Protein AF-A0A3D3R3N2-F1 (afdb_monomer_lite)

Sequence (97 aa):
EDWDKFNLWRFESKVDEETIRAYSMANYPGEKGIIMLNVRVASPPPRSPEGTPPGKMSSYIFNLKPGDEVTISGPYGEFFIADTDAEMIYIGGGAGM

Organism: NCBI:txid122

Radius of gyration: 17.12 Å; chains: 1; bounding box: 42×31×45 Å

Foldseek 3Di:
DVCVVLVLVPADADDPDDDDDDFDFPDDPVPPPDGDGQADFQGPDPPDDPPPHTDRVSNVVVPDDPPDDDDDDDDDDDDDDDPDPDDDDDDDDRRRD

Structure (mmCIF, N/CA/C/O backbone):
data_AF-A0A3D3R3N2-F1
#
_entry.id   AF-A0A3D3R3N2-F1
#
loop_
_atom_site.group_PDB
_atom_site.id
_atom_site.type_symbol
_atom_site.label_atom_id
_atom_site.label_alt_id
_atom_site.label_comp_id
_atom_site.label_asym_id
_atom_site.label_entity_id
_atom_site.label_seq_id
_atom_site.pdbx_PDB_ins_code
_atom_site.Cartn_x
_atom_site.Cartn_y
_atom_site.Cartn_z
_atom_site.occupancy
_atom_site.B_iso_or_eq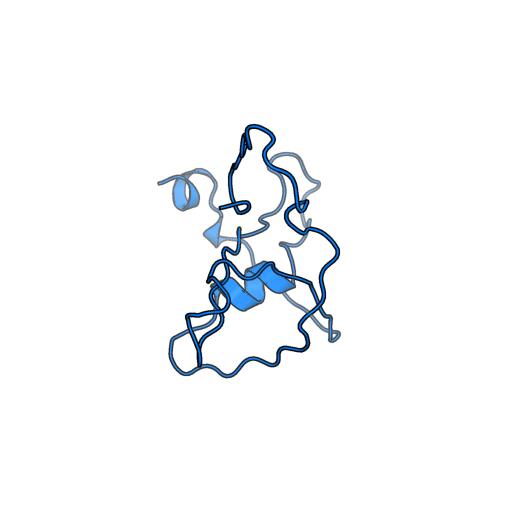uiv
_atom_site.auth_seq_id
_atom_site.auth_comp_id
_atom_site.auth_asym_id
_atom_site.auth_atom_id
_atom_site.pdbx_PDB_model_num
ATOM 1 N N . GLU A 1 1 ? 3.621 -8.166 20.173 1.00 90.50 1 GLU A N 1
ATOM 2 C CA . GLU A 1 1 ? 4.677 -7.425 20.899 1.00 90.50 1 GLU A CA 1
ATOM 3 C C . GLU A 1 1 ? 4.686 -5.937 20.573 1.00 90.50 1 GLU A C 1
ATOM 5 O O . GLU A 1 1 ? 4.213 -5.182 21.408 1.00 90.50 1 GLU A O 1
ATOM 10 N N . ASP A 1 2 ? 5.137 -5.477 19.396 1.00 95.44 2 ASP A N 1
ATOM 11 C CA . ASP A 1 2 ? 5.158 -4.026 19.100 1.00 95.44 2 ASP A CA 1
ATOM 12 C C . ASP A 1 2 ? 3.761 -3.389 19.070 1.00 95.44 2 ASP A C 1
ATOM 14 O O . ASP A 1 2 ? 3.562 -2.291 19.588 1.00 95.44 2 ASP A O 1
ATOM 18 N N . TRP A 1 3 ? 2.771 -4.095 18.519 1.00 96.00 3 TRP A N 1
ATOM 19 C CA . TRP A 1 3 ? 1.381 -3.633 18.508 1.00 96.00 3 TRP A CA 1
ATOM 20 C C . TRP A 1 3 ? 0.828 -3.421 19.918 1.00 96.00 3 TRP A C 1
ATOM 22 O O . TRP A 1 3 ? 0.165 -2.417 20.172 1.00 96.00 3 TRP A O 1
ATOM 32 N N . ASP A 1 4 ? 1.166 -4.317 20.843 1.00 97.25 4 ASP A N 1
ATOM 33 C CA . ASP A 1 4 ? 0.769 -4.229 22.249 1.00 97.25 4 ASP A CA 1
ATOM 34 C C . ASP A 1 4 ? 1.551 -3.120 22.962 1.00 97.25 4 ASP A C 1
ATOM 36 O O . ASP A 1 4 ? 0.969 -2.254 23.610 1.00 97.25 4 ASP A O 1
ATOM 40 N N . LYS A 1 5 ? 2.875 -3.087 22.762 1.00 96.69 5 LYS A N 1
ATOM 41 C CA . LYS A 1 5 ? 3.803 -2.111 23.348 1.00 96.69 5 LYS A CA 1
ATOM 42 C C . LYS A 1 5 ? 3.436 -0.673 23.001 1.00 96.69 5 LYS A C 1
ATOM 44 O O . LYS A 1 5 ? 3.500 0.201 23.861 1.00 96.69 5 LYS A O 1
ATOM 49 N N . PHE A 1 6 ? 3.074 -0.417 21.746 1.00 94.69 6 PHE A N 1
ATOM 50 C CA . PHE A 1 6 ? 2.675 0.913 21.285 1.00 94.69 6 PHE A CA 1
ATOM 51 C C . PHE A 1 6 ? 1.164 1.138 21.345 1.00 94.69 6 PHE A C 1
ATOM 53 O O . PHE A 1 6 ? 0.703 2.217 20.962 1.00 94.69 6 PHE A O 1
ATOM 60 N N . ASN A 1 7 ? 0.408 0.154 21.848 1.00 95.12 7 ASN A N 1
ATOM 61 C CA . ASN A 1 7 ? -1.048 0.144 21.904 1.00 95.12 7 ASN A CA 1
ATOM 62 C C . ASN A 1 7 ? -1.662 0.603 20.569 1.00 95.12 7 ASN A C 1
ATOM 64 O O . ASN A 1 7 ? -2.407 1.583 20.522 1.00 95.12 7 ASN A O 1
ATOM 68 N N . LEU A 1 8 ? -1.267 -0.054 19.473 1.00 96.25 8 LEU A N 1
ATOM 69 C CA . LEU A 1 8 ? -1.745 0.240 18.117 1.00 96.25 8 LEU A CA 1
ATOM 70 C C . LEU A 1 8 ? -3.202 -0.195 17.916 1.00 96.25 8 LEU A C 1
ATOM 72 O O . LEU A 1 8 ? -3.896 0.364 17.073 1.00 96.25 8 LEU A O 1
ATOM 76 N N . TRP A 1 9 ? -3.679 -1.132 18.737 1.00 95.88 9 TRP A N 1
ATOM 77 C CA . TRP A 1 9 ? -5.064 -1.606 18.753 1.00 95.88 9 TRP A CA 1
ATOM 78 C C . TRP A 1 9 ? -6.089 -0.507 19.054 1.00 95.88 9 TRP A C 1
ATOM 80 O O . TRP A 1 9 ? -7.259 -0.666 18.733 1.00 95.88 9 TRP A O 1
ATOM 90 N N . ARG A 1 10 ? -5.660 0.619 19.643 1.00 95.00 10 ARG A N 1
ATOM 91 C CA . ARG A 1 10 ? -6.531 1.765 19.949 1.00 95.00 10 ARG A CA 1
ATOM 92 C C . ARG A 1 10 ? -7.017 2.537 18.721 1.00 95.00 10 ARG A C 1
ATOM 94 O O . ARG A 1 10 ? -7.843 3.431 18.870 1.00 95.00 10 ARG A O 1
ATOM 101 N N . PHE A 1 11 ? -6.408 2.323 17.555 1.00 96.56 11 PHE A N 1
ATOM 102 C CA . PHE A 1 11 ? -6.684 3.142 16.381 1.00 96.56 11 PHE A CA 1
ATOM 103 C C . PHE A 1 11 ? -7.892 2.624 15.609 1.00 96.56 11 PHE A C 1
ATOM 105 O O . PHE A 1 11 ? -7.932 1.470 15.194 1.00 96.56 11 PHE A O 1
ATOM 11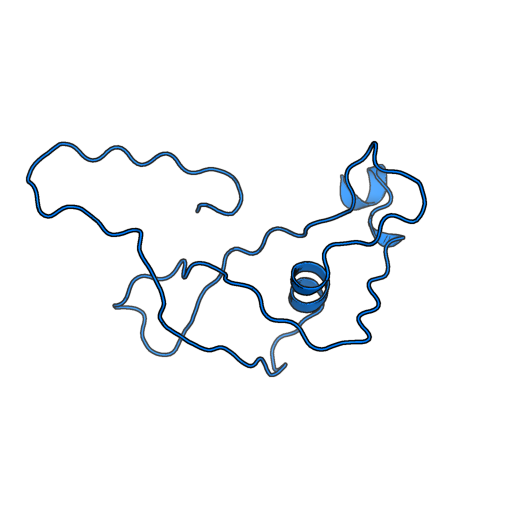2 N N . GLU A 1 12 ? -8.817 3.534 15.326 1.00 96.75 12 GLU A N 1
ATOM 113 C CA . GLU A 1 12 ? -9.954 3.310 14.441 1.00 96.75 12 GLU A CA 1
ATOM 114 C C . GLU A 1 12 ? -9.818 4.210 13.207 1.00 96.75 12 GLU A C 1
ATOM 116 O O . GLU A 1 12 ? -9.366 5.355 13.296 1.00 96.75 12 GLU A O 1
ATOM 121 N N . SER A 1 13 ? -10.182 3.687 12.034 1.00 97.50 13 SER A N 1
ATOM 122 C CA . SER A 1 13 ? -10.201 4.450 10.785 1.00 97.50 13 SER A CA 1
ATOM 123 C C . SER A 1 13 ? -11.638 4.610 10.317 1.00 97.50 13 SER A C 1
ATOM 125 O O . SER A 1 13 ? -12.300 3.624 10.000 1.00 97.50 13 SER A O 1
ATOM 127 N N . LYS A 1 14 ? -12.112 5.855 10.259 1.00 96.75 14 LYS A N 1
ATOM 128 C CA . LYS A 1 14 ? -13.400 6.212 9.666 1.00 96.75 14 LYS A CA 1
ATOM 129 C C . LYS A 1 14 ? -13.156 6.974 8.368 1.00 96.75 14 LYS A C 1
ATOM 131 O O . LYS A 1 14 ? -12.375 7.926 8.341 1.00 96.75 14 LYS A O 1
ATOM 136 N N . VAL A 1 15 ? -13.800 6.535 7.292 1.00 97.38 15 VAL A N 1
ATOM 137 C CA . VAL A 1 15 ? -13.634 7.099 5.951 1.00 97.38 15 VAL A CA 1
ATOM 138 C C . VAL A 1 15 ? -15.017 7.371 5.376 1.00 97.38 15 VAL A C 1
ATOM 140 O O . VAL A 1 15 ? -15.727 6.438 5.026 1.00 97.38 15 VAL A O 1
ATOM 143 N N . ASP A 1 16 ? -15.399 8.646 5.323 1.00 96.56 16 ASP A N 1
ATOM 144 C CA . ASP A 1 16 ? -16.739 9.059 4.881 1.00 96.56 16 ASP A CA 1
ATOM 145 C C . ASP A 1 16 ? -16.847 9.235 3.353 1.00 96.56 16 ASP A C 1
ATOM 147 O O . ASP A 1 16 ? -17.941 9.179 2.801 1.00 96.56 16 ASP A O 1
ATOM 151 N N . GLU A 1 17 ? -15.718 9.426 2.663 1.00 96.81 17 GLU A N 1
ATOM 152 C CA . GLU A 1 17 ? -15.654 9.654 1.214 1.00 96.81 17 GLU A CA 1
ATOM 153 C C . GLU A 1 17 ? -14.789 8.597 0.524 1.00 96.81 17 GLU A C 1
ATOM 155 O O . GLU A 1 17 ? -13.704 8.252 1.010 1.00 96.81 17 GLU A O 1
ATOM 160 N N . GLU A 1 18 ? -15.247 8.124 -0.638 1.00 96.56 18 GLU A N 1
ATOM 161 C CA . GLU A 1 18 ? -14.504 7.178 -1.467 1.00 96.56 18 GLU A CA 1
ATOM 162 C C . GLU A 1 18 ? -13.137 7.748 -1.874 1.00 96.56 18 GLU A C 1
ATOM 164 O O . GLU A 1 18 ? -12.966 8.937 -2.152 1.00 96.56 18 GLU A O 1
ATOM 169 N N . THR A 1 19 ? -12.120 6.890 -1.888 1.00 97.50 19 THR A N 1
ATOM 170 C CA . THR A 1 19 ? -10.769 7.283 -2.276 1.00 97.50 19 THR A CA 1
ATOM 171 C C . THR A 1 19 ? -10.018 6.106 -2.885 1.00 97.50 19 THR A C 1
ATOM 173 O O . THR A 1 19 ? -10.319 4.955 -2.594 1.00 97.50 19 THR A O 1
ATOM 176 N N . ILE A 1 20 ? -8.996 6.394 -3.690 1.00 98.00 20 ILE A N 1
ATOM 177 C CA . ILE A 1 20 ? -8.175 5.392 -4.383 1.00 98.00 20 ILE A CA 1
ATOM 178 C C . ILE A 1 20 ? -6.698 5.549 -4.014 1.00 98.00 20 ILE A C 1
ATOM 180 O O . ILE A 1 20 ? -6.236 6.658 -3.738 1.00 98.00 20 ILE A O 1
ATOM 184 N N . ARG A 1 21 ? -5.933 4.455 -3.984 1.00 98.44 21 ARG A N 1
ATOM 185 C CA . ARG A 1 21 ? -4.474 4.476 -3.790 1.00 98.44 21 ARG A CA 1
ATOM 186 C C . ARG A 1 21 ? -3.799 3.452 -4.693 1.00 98.44 21 ARG A C 1
ATOM 188 O O . ARG A 1 21 ? -4.384 2.418 -4.991 1.00 98.44 21 ARG A O 1
ATOM 195 N N . ALA A 1 22 ? -2.567 3.754 -5.088 1.00 98.12 22 ALA A N 1
ATOM 196 C CA . ALA A 1 22 ? -1.722 2.844 -5.847 1.00 98.12 22 ALA A CA 1
ATOM 197 C C . ALA A 1 22 ? -0.955 1.898 -4.910 1.00 98.12 22 ALA A C 1
ATOM 199 O O . ALA A 1 22 ? -0.453 2.328 -3.869 1.00 98.12 22 ALA A O 1
ATOM 200 N N . TYR A 1 23 ? -0.836 0.637 -5.322 1.00 98.25 23 TYR A N 1
ATOM 201 C CA . TYR A 1 23 ? 0.015 -0.382 -4.712 1.00 98.25 23 TYR A CA 1
ATOM 202 C C . TYR A 1 23 ? 0.723 -1.150 -5.825 1.00 98.25 23 TYR A C 1
ATOM 204 O O . TYR A 1 23 ? 0.097 -1.489 -6.828 1.00 98.25 23 TYR A O 1
ATOM 212 N N . SER A 1 24 ? 2.020 -1.400 -5.659 1.00 97.94 24 SER A N 1
ATOM 213 C CA . SER A 1 24 ? 2.811 -2.130 -6.649 1.00 97.94 24 SER A CA 1
ATOM 214 C C . SER A 1 24 ? 2.515 -3.624 -6.588 1.00 97.94 24 SER A C 1
ATOM 216 O O . SER A 1 24 ? 2.443 -4.202 -5.501 1.00 97.94 24 SER A O 1
ATOM 218 N N . MET A 1 25 ? 2.383 -4.247 -7.758 1.00 98.00 25 MET A N 1
ATOM 219 C CA . MET A 1 25 ? 2.313 -5.699 -7.879 1.00 98.00 25 MET A CA 1
ATOM 220 C C . MET A 1 25 ? 3.651 -6.306 -7.451 1.00 98.00 25 MET A C 1
ATOM 222 O O . MET A 1 25 ? 4.695 -5.940 -7.987 1.00 98.00 25 MET A O 1
ATOM 226 N N . ALA A 1 26 ? 3.599 -7.229 -6.495 1.00 97.69 26 ALA A N 1
ATOM 227 C CA . ALA A 1 26 ? 4.745 -8.007 -6.034 1.00 97.69 26 ALA A CA 1
ATOM 228 C C . ALA A 1 26 ? 4.919 -9.314 -6.831 1.00 97.69 26 ALA A C 1
ATOM 230 O O . ALA A 1 26 ? 6.001 -9.892 -6.845 1.00 97.69 26 ALA A O 1
ATOM 231 N N . ASN A 1 27 ? 3.863 -9.792 -7.501 1.00 97.62 27 ASN A N 1
ATOM 232 C CA . ASN A 1 27 ? 3.945 -10.937 -8.406 1.00 97.62 27 ASN A CA 1
ATOM 233 C C . ASN A 1 27 ? 4.473 -10.523 -9.787 1.00 97.62 27 ASN A C 1
ATOM 235 O O . ASN A 1 27 ? 4.163 -9.439 -10.288 1.00 97.62 27 ASN A O 1
ATOM 239 N N . TYR A 1 28 ? 5.236 -11.408 -10.432 1.00 96.44 28 TYR A N 1
ATOM 240 C CA . TYR A 1 28 ? 5.720 -11.162 -11.793 1.00 96.44 28 TYR A CA 1
ATOM 241 C C . TYR A 1 28 ? 4.625 -11.486 -12.833 1.00 96.44 28 TYR A C 1
ATOM 243 O O . TYR A 1 28 ? 3.726 -12.282 -12.552 1.00 96.44 28 TYR A O 1
ATOM 251 N N . PRO A 1 29 ? 4.690 -10.945 -14.070 1.00 95.56 29 PRO A N 1
ATOM 252 C CA . PRO A 1 29 ? 3.606 -11.079 -15.057 1.00 95.56 29 PRO A CA 1
ATOM 253 C C . PRO A 1 29 ? 3.217 -12.515 -15.462 1.00 95.56 29 PRO A C 1
ATOM 255 O O . PRO A 1 29 ? 2.170 -12.718 -16.079 1.00 95.56 29 PRO A O 1
ATOM 258 N N . GLY A 1 30 ? 4.052 -13.516 -15.163 1.00 95.94 30 GLY A N 1
ATOM 259 C CA . GLY A 1 30 ? 3.745 -14.923 -15.429 1.00 95.94 30 GLY A CA 1
ATOM 260 C C . GLY A 1 30 ? 2.762 -15.550 -14.434 1.00 95.94 30 GLY A C 1
ATOM 261 O O . GLY A 1 30 ? 2.116 -16.541 -14.778 1.00 95.94 30 GLY A O 1
ATOM 262 N N . GLU A 1 31 ? 2.586 -14.969 -13.246 1.00 97.25 31 GLU A N 1
ATOM 263 C CA . GLU A 1 31 ? 1.612 -15.415 -12.241 1.00 97.25 31 GLU A CA 1
ATOM 264 C C . GLU A 1 31 ? 0.218 -14.879 -12.569 1.00 97.25 31 GLU A C 1
ATOM 266 O O . GLU A 1 31 ? -0.239 -13.857 -12.057 1.00 97.25 31 GLU A O 1
ATOM 271 N N . LYS A 1 32 ? -0.456 -15.571 -13.487 1.00 95.69 32 LYS A N 1
ATOM 272 C CA . LYS A 1 32 ? -1.770 -15.173 -14.000 1.00 95.69 32 LYS A CA 1
ATOM 273 C C . LYS A 1 32 ? -2.891 -15.491 -13.012 1.00 95.69 32 LYS A C 1
ATOM 275 O O . LYS A 1 32 ? -2.852 -16.493 -12.306 1.00 95.69 32 LYS A O 1
ATOM 280 N N . GLY A 1 33 ? -3.939 -14.670 -13.046 1.00 96.00 33 GLY A N 1
ATOM 281 C CA . GLY A 1 33 ? -5.155 -14.869 -12.251 1.00 96.00 33 GLY A CA 1
ATOM 282 C C . GLY A 1 33 ? -5.059 -14.3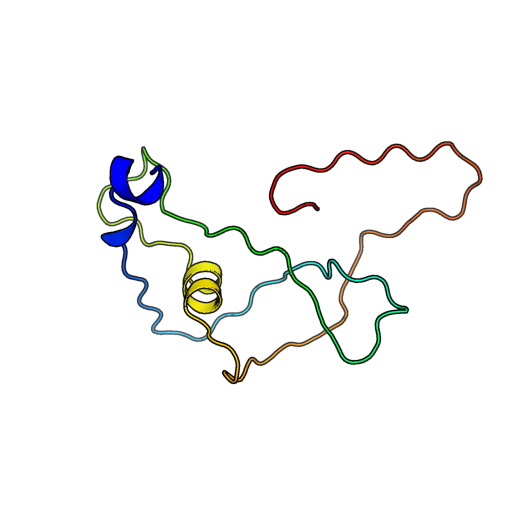71 -10.809 1.00 96.00 33 GLY A C 1
ATOM 283 O O . GLY A 1 33 ? -6.039 -14.486 -10.079 1.00 96.00 33 GLY A O 1
ATOM 284 N N . ILE A 1 34 ? -3.919 -13.798 -10.412 1.00 97.31 34 ILE A N 1
ATOM 285 C CA . ILE A 1 34 ? -3.715 -13.210 -9.088 1.00 97.31 34 ILE A CA 1
ATOM 286 C C . ILE A 1 34 ? -3.051 -11.835 -9.189 1.00 97.31 34 ILE A C 1
ATOM 288 O O . ILE A 1 34 ? -2.316 -11.542 -10.133 1.00 97.31 34 ILE A O 1
ATOM 292 N N . ILE A 1 35 ? -3.298 -11.010 -8.176 1.00 97.81 35 ILE A N 1
ATOM 293 C CA . ILE A 1 35 ? -2.541 -9.795 -7.884 1.00 97.81 35 ILE A CA 1
ATOM 294 C C . ILE A 1 35 ? -2.066 -9.918 -6.441 1.00 97.81 35 ILE A C 1
ATOM 296 O O . ILE A 1 35 ? -2.876 -10.095 -5.533 1.00 97.81 35 ILE A O 1
ATOM 300 N N . MET A 1 36 ? -0.755 -9.847 -6.239 1.00 98.12 36 MET A N 1
ATOM 301 C CA . MET A 1 36 ? -0.129 -9.909 -4.924 1.00 98.12 36 MET A CA 1
ATOM 302 C C . MET A 1 36 ? 0.414 -8.530 -4.567 1.00 98.12 36 MET A C 1
ATOM 304 O O . MET A 1 36 ? 1.106 -7.913 -5.373 1.00 98.12 36 MET A O 1
ATOM 308 N N . LEU A 1 37 ? 0.098 -8.045 -3.366 1.00 98.38 37 LEU A N 1
ATOM 309 C CA . LEU A 1 37 ? 0.490 -6.721 -2.889 1.00 98.38 37 LEU A CA 1
ATOM 310 C C . LEU A 1 37 ? 1.217 -6.836 -1.550 1.00 98.38 37 LEU A C 1
ATOM 312 O O . LEU A 1 37 ? 0.768 -7.556 -0.659 1.00 98.38 37 LEU A O 1
ATOM 316 N N . ASN A 1 38 ? 2.268 -6.038 -1.374 1.00 98.38 38 ASN A N 1
ATOM 317 C CA . ASN A 1 38 ? 2.893 -5.802 -0.077 1.00 98.38 38 ASN A CA 1
ATOM 318 C C . ASN A 1 38 ? 2.375 -4.478 0.499 1.00 98.38 38 ASN A C 1
ATOM 320 O O . ASN A 1 38 ? 2.728 -3.395 0.035 1.00 98.38 38 ASN A O 1
ATOM 324 N N . VAL A 1 39 ? 1.512 -4.548 1.519 1.00 98.38 39 VAL A N 1
ATOM 325 C CA . VAL A 1 39 ? 0.852 -3.364 2.096 1.00 98.38 39 VAL A CA 1
ATOM 326 C C . VAL A 1 39 ? 1.324 -3.126 3.524 1.00 98.38 39 VAL A C 1
ATOM 328 O O . VAL A 1 39 ? 0.942 -3.830 4.457 1.00 98.38 39 VAL A O 1
ATOM 331 N N . ARG A 1 40 ? 2.133 -2.080 3.724 1.00 98.31 40 ARG A N 1
ATOM 332 C CA . ARG A 1 40 ? 2.484 -1.611 5.070 1.00 98.31 40 ARG A CA 1
ATOM 333 C C . ARG A 1 40 ? 1.302 -0.869 5.693 1.00 98.31 40 ARG A C 1
ATOM 335 O O . ARG A 1 40 ? 0.805 0.098 5.119 1.00 98.31 40 ARG A O 1
ATOM 342 N N . VAL A 1 41 ? 0.922 -1.250 6.913 1.00 97.69 41 VAL A N 1
ATOM 343 C CA . VAL A 1 41 ? -0.063 -0.500 7.708 1.00 97.69 41 VAL A CA 1
ATOM 344 C C . VAL A 1 41 ? 0.506 0.875 8.068 1.00 97.69 41 VAL A C 1
ATOM 346 O O . VAL A 1 41 ? 1.522 0.984 8.758 1.00 97.69 41 VAL A O 1
ATOM 349 N N . ALA A 1 42 ? -0.138 1.941 7.593 1.00 98.06 42 ALA A N 1
ATOM 350 C CA . ALA A 1 42 ? 0.258 3.316 7.878 1.00 98.06 42 ALA A CA 1
ATOM 351 C C . ALA A 1 42 ? -0.400 3.814 9.177 1.00 98.06 42 ALA A C 1
ATOM 353 O O . ALA A 1 42 ? -1.336 4.613 9.154 1.00 98.06 42 ALA A O 1
ATOM 354 N N . SER A 1 43 ? 0.079 3.322 10.322 1.00 97.06 43 SER A N 1
ATOM 355 C CA . SER A 1 43 ? -0.320 3.842 11.636 1.00 97.06 43 SER A CA 1
ATOM 356 C C . SER A 1 43 ? 0.142 5.298 11.823 1.00 97.06 43 SER A C 1
ATOM 358 O O . SER A 1 43 ? 1.167 5.681 11.245 1.00 97.06 43 SER A O 1
ATOM 360 N N . PRO A 1 44 ? -0.538 6.104 12.662 1.00 97.38 44 PRO A N 1
ATOM 361 C CA . PRO A 1 44 ? -0.080 7.449 12.990 1.00 97.38 44 PRO A CA 1
ATOM 362 C C . PRO A 1 44 ? 1.372 7.443 13.500 1.00 97.38 44 PRO A C 1
ATOM 364 O O . PRO A 1 44 ? 1.745 6.547 14.268 1.00 97.38 44 PRO A O 1
ATOM 367 N N . PRO A 1 45 ? 2.219 8.401 13.079 1.00 95.50 45 PRO A N 1
ATOM 368 C CA . PRO A 1 45 ? 3.588 8.498 13.570 1.00 95.50 45 PRO A CA 1
ATOM 369 C C . PRO A 1 45 ? 3.634 8.656 15.102 1.00 95.50 45 PRO A C 1
ATOM 371 O O . PRO A 1 45 ? 2.828 9.400 15.651 1.00 95.50 45 PRO A O 1
ATOM 374 N N . PRO A 1 46 ? 4.616 8.075 15.820 1.00 92.56 46 PRO A N 1
ATOM 375 C CA . PRO A 1 46 ? 4.659 8.133 17.290 1.00 92.56 46 PRO A CA 1
ATOM 376 C C . PRO A 1 46 ? 4.697 9.540 17.908 1.00 92.56 46 PRO A C 1
ATOM 378 O O . PRO A 1 46 ? 4.446 9.691 19.098 1.00 92.56 46 PRO A O 1
ATOM 381 N N . ARG A 1 47 ? 5.057 10.562 17.122 1.00 93.06 47 ARG A N 1
ATOM 382 C CA . ARG A 1 47 ? 5.163 11.967 17.550 1.00 93.06 47 ARG A CA 1
ATOM 383 C C . ARG A 1 47 ? 4.159 12.884 16.841 1.00 93.06 47 ARG A C 1
ATOM 385 O O . ARG A 1 47 ? 4.352 14.095 16.838 1.00 93.06 47 ARG A O 1
ATOM 392 N N . SER A 1 48 ? 3.143 12.329 16.178 1.00 93.25 48 SER A N 1
ATOM 393 C CA . SER A 1 48 ? 2.090 13.143 15.567 1.00 93.25 48 SER A CA 1
ATOM 394 C C . SER A 1 48 ? 1.174 13.753 16.637 1.00 93.25 48 SER A C 1
ATOM 396 O O . SER A 1 48 ? 1.069 13.184 17.726 1.00 93.25 48 SER A O 1
ATOM 398 N N . PRO A 1 49 ? 0.470 14.861 16.337 1.00 95.12 49 PRO A N 1
ATOM 399 C CA . PRO A 1 49 ? -0.568 15.396 17.214 1.00 95.12 49 PRO A CA 1
ATOM 400 C C . PRO A 1 49 ? -1.593 14.331 17.622 1.00 95.12 49 PRO A C 1
ATOM 402 O O . PRO A 1 49 ? -1.904 13.417 16.846 1.00 95.12 49 PRO A O 1
ATOM 405 N N . GLU A 1 50 ? -2.132 14.462 18.832 1.00 91.94 50 GLU A N 1
ATOM 406 C CA . GLU A 1 50 ? -3.223 13.613 19.305 1.00 91.94 50 GLU A CA 1
ATOM 407 C C . GLU A 1 50 ? -4.435 13.725 18.368 1.00 91.94 50 GLU A C 1
ATOM 409 O O . GLU A 1 50 ? -4.731 14.793 17.833 1.00 91.94 50 GLU A O 1
ATOM 414 N N . GLY A 1 51 ? -5.100 12.597 18.113 1.00 92.75 51 GLY A N 1
ATOM 415 C CA . GLY A 1 51 ? -6.210 12.526 17.160 1.00 92.75 51 GLY A CA 1
ATOM 416 C C . GLY A 1 51 ? -5.800 12.432 15.685 1.00 92.75 51 GLY A C 1
ATOM 417 O O . GLY A 1 51 ? -6.679 12.391 14.829 1.00 92.75 51 GLY A O 1
ATOM 418 N N . THR A 1 52 ? -4.501 12.355 15.356 1.00 96.38 52 THR A N 1
ATOM 419 C CA . THR A 1 52 ? -4.065 12.091 13.971 1.00 96.38 52 THR A CA 1
ATOM 420 C C . THR A 1 52 ? -4.623 10.737 13.502 1.00 96.38 52 THR A C 1
ATOM 422 O O . THR A 1 52 ? -4.308 9.717 14.123 1.00 96.38 52 THR A O 1
ATOM 425 N N . PRO A 1 53 ? -5.431 10.689 12.426 1.00 96.88 53 PRO A N 1
ATOM 426 C CA . PRO A 1 53 ? -6.077 9.456 11.994 1.00 96.88 53 PRO A CA 1
ATOM 427 C C . PRO A 1 53 ? -5.077 8.484 11.346 1.00 96.88 53 PRO A C 1
ATOM 429 O O . PRO A 1 53 ? -4.099 8.921 10.728 1.00 96.88 53 PRO A O 1
ATOM 432 N N . PRO A 1 54 ? -5.315 7.162 11.435 1.00 98.06 54 PRO A N 1
ATOM 433 C CA . PRO A 1 54 ? -4.533 6.175 10.699 1.00 98.06 54 PRO A CA 1
ATOM 434 C C . PRO A 1 54 ? -4.763 6.290 9.182 1.00 98.06 54 PRO A C 1
ATOM 436 O O . PRO A 1 54 ? -5.751 6.861 8.712 1.00 98.06 54 PRO A O 1
ATOM 439 N N . GLY A 1 55 ? -3.851 5.721 8.393 1.00 98.12 55 GLY A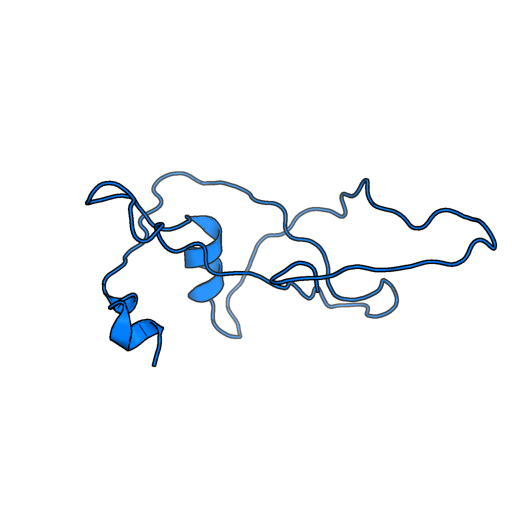 N 1
ATOM 440 C CA . GLY A 1 55 ? -3.933 5.738 6.936 1.00 98.12 55 GLY A CA 1
ATOM 441 C C . GLY A 1 55 ? -5.173 5.017 6.402 1.00 98.12 55 GLY A C 1
ATOM 442 O O . GLY A 1 55 ? -5.255 3.794 6.478 1.00 98.12 55 GLY A O 1
ATOM 443 N N . LYS A 1 56 ? -6.081 5.780 5.777 1.00 98.38 56 LYS A N 1
ATOM 444 C CA . LYS A 1 56 ? -7.386 5.334 5.248 1.00 98.38 56 LYS A CA 1
ATOM 445 C C . LYS A 1 56 ? -7.338 3.970 4.536 1.00 98.38 56 LYS A C 1
ATOM 447 O O . LYS A 1 56 ? -7.944 3.008 4.991 1.00 98.38 56 LYS A O 1
ATOM 452 N N . MET A 1 57 ? -6.581 3.875 3.438 1.00 98.44 57 MET A N 1
ATOM 453 C CA . MET A 1 57 ? -6.586 2.682 2.580 1.00 98.44 57 MET A CA 1
ATOM 454 C C . MET A 1 57 ? -5.844 1.491 3.199 1.00 98.44 57 MET A C 1
ATOM 456 O O . MET A 1 57 ? -6.320 0.365 3.119 1.00 98.44 57 MET A O 1
ATOM 460 N N . SER A 1 58 ? -4.707 1.715 3.868 1.00 98.38 58 SER A N 1
ATOM 461 C CA . SER A 1 58 ? -3.988 0.613 4.521 1.00 98.38 58 SER A CA 1
ATOM 462 C C . SER A 1 58 ? -4.767 0.033 5.702 1.00 98.38 58 SER A C 1
ATOM 464 O O . SER A 1 58 ? -4.680 -1.163 5.941 1.00 98.38 58 SER A O 1
ATOM 466 N N . SER A 1 59 ? -5.531 0.862 6.426 1.00 98.38 59 SER A N 1
ATOM 467 C CA . SER A 1 59 ? -6.425 0.395 7.489 1.00 98.38 59 SER A CA 1
ATOM 468 C C . SER A 1 59 ? -7.591 -0.421 6.934 1.00 98.38 59 SER A C 1
ATOM 470 O O . SER A 1 59 ? -7.906 -1.458 7.505 1.00 98.38 59 SER A O 1
ATOM 472 N N . TYR A 1 60 ? -8.183 0.003 5.810 1.00 98.38 60 TYR A N 1
ATOM 473 C CA . TYR A 1 60 ? -9.189 -0.785 5.092 1.00 98.38 60 TYR A CA 1
ATOM 474 C C . TYR A 1 60 ? -8.631 -2.148 4.662 1.00 98.38 60 TYR A C 1
ATOM 476 O O . TYR A 1 60 ? -9.185 -3.173 5.048 1.00 98.38 60 TYR A O 1
ATOM 484 N N . ILE A 1 61 ? -7.490 -2.169 3.959 1.00 98.38 61 ILE A N 1
ATOM 485 C CA . ILE A 1 61 ? -6.871 -3.411 3.469 1.00 98.38 61 ILE A CA 1
ATOM 486 C C . ILE A 1 61 ? -6.515 -4.355 4.621 1.00 98.38 61 ILE A C 1
ATOM 488 O O . ILE A 1 61 ? -6.762 -5.551 4.528 1.00 98.38 61 ILE A O 1
ATOM 492 N N . PHE A 1 62 ? -5.966 -3.835 5.723 1.00 98.06 62 PHE A N 1
ATOM 493 C CA . PHE A 1 62 ? -5.581 -4.659 6.872 1.00 98.06 62 PHE A CA 1
ATOM 494 C C . PHE A 1 62 ? -6.773 -5.326 7.577 1.00 98.06 62 PHE A C 1
ATOM 496 O O . PHE A 1 62 ? -6.587 -6.298 8.303 1.00 98.06 62 PHE A O 1
ATOM 503 N N . ASN A 1 63 ? -7.988 -4.811 7.369 1.00 97.81 63 ASN A N 1
ATOM 504 C CA . ASN A 1 63 ? -9.211 -5.373 7.931 1.00 97.81 63 ASN A CA 1
ATOM 505 C C . ASN A 1 63 ? -9.905 -6.392 7.004 1.00 97.81 63 ASN A C 1
ATOM 507 O O . ASN A 1 63 ? -10.847 -7.052 7.446 1.00 97.81 63 ASN A O 1
ATOM 511 N N . LEU A 1 64 ? -9.460 -6.525 5.748 1.00 98.38 64 LEU A N 1
ATOM 512 C CA . LEU A 1 64 ? -10.014 -7.490 4.798 1.00 98.38 64 LEU A CA 1
ATOM 513 C C . LEU A 1 64 ? -9.719 -8.928 5.222 1.00 98.38 64 LEU A C 1
ATOM 515 O O . LEU A 1 64 ? -8.672 -9.245 5.793 1.00 98.38 64 LEU A O 1
ATOM 519 N N . LYS A 1 65 ? -10.646 -9.818 4.891 1.00 98.56 65 LYS A N 1
ATOM 520 C CA . LYS A 1 65 ? -10.584 -11.251 5.157 1.00 98.56 65 LYS A CA 1
ATOM 521 C C . LYS A 1 65 ? -10.712 -12.038 3.853 1.00 98.56 65 LYS A C 1
ATOM 523 O O . LYS A 1 65 ? -11.241 -11.528 2.866 1.00 98.56 65 LYS A O 1
ATOM 528 N N . PRO A 1 66 ? -10.249 -13.299 3.823 1.00 98.38 66 PRO A N 1
ATOM 529 C CA . PRO A 1 66 ? -10.464 -14.161 2.669 1.00 98.38 66 PRO A CA 1
ATOM 530 C C . PRO A 1 66 ? -11.952 -14.248 2.306 1.00 98.38 66 PRO A C 1
ATOM 532 O O . PRO A 1 66 ? -12.774 -14.594 3.154 1.00 98.38 66 PRO A O 1
ATOM 535 N N . GLY A 1 67 ? -12.270 -13.954 1.046 1.00 98.19 67 GLY A N 1
ATOM 536 C CA . GLY A 1 67 ? -13.641 -13.910 0.531 1.00 98.19 67 GLY A CA 1
ATOM 537 C C . GLY A 1 67 ? -14.228 -12.503 0.404 1.00 98.19 67 GLY A C 1
ATOM 538 O O . GLY A 1 67 ? -15.232 -12.358 -0.286 1.00 98.19 67 GLY A O 1
ATOM 539 N N . ASP A 1 68 ? -13.605 -11.483 1.001 1.00 98.50 68 ASP A N 1
ATOM 540 C CA . ASP A 1 68 ? -14.021 -10.095 0.794 1.00 98.50 68 ASP A CA 1
ATOM 541 C C . ASP A 1 68 ? -13.711 -9.641 -0.640 1.00 98.50 68 ASP A C 1
ATOM 543 O O . ASP A 1 68 ? -12.675 -9.983 -1.219 1.00 98.50 68 ASP A O 1
ATOM 547 N N . GLU A 1 69 ? -14.609 -8.838 -1.206 1.00 98.19 69 GLU A N 1
ATOM 548 C CA . GLU A 1 69 ? -14.439 -8.262 -2.538 1.00 98.19 69 GLU A CA 1
ATOM 549 C C . GLU A 1 69 ? -13.688 -6.927 -2.478 1.00 98.19 69 GLU A C 1
ATOM 551 O O . GLU A 1 69 ? -13.881 -6.114 -1.570 1.00 98.19 69 GLU A O 1
ATOM 556 N N . VAL A 1 70 ? -12.845 -6.684 -3.485 1.00 97.69 70 VAL A N 1
ATOM 557 C CA . VAL A 1 70 ? -12.092 -5.437 -3.659 1.00 97.69 70 VAL A CA 1
ATOM 558 C C . VAL A 1 70 ? -12.127 -4.987 -5.114 1.00 97.69 70 VAL A C 1
ATOM 560 O O 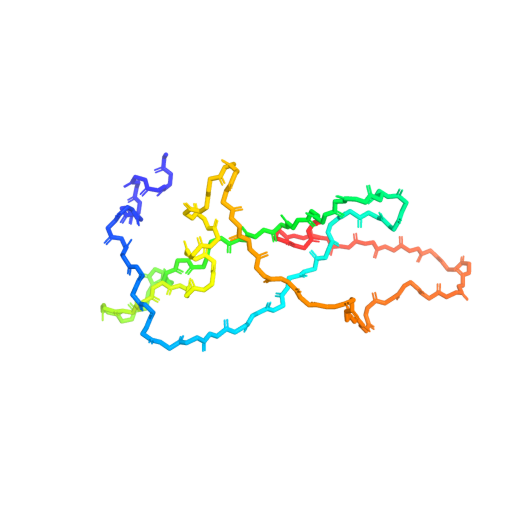. VAL A 1 70 ? -11.995 -5.795 -6.033 1.00 97.69 70 VAL A O 1
ATOM 563 N N . THR A 1 71 ? -12.252 -3.679 -5.328 1.00 98.12 71 THR A N 1
ATOM 564 C CA . THR A 1 71 ? -12.184 -3.080 -6.665 1.00 98.12 71 THR A CA 1
ATOM 565 C C . THR A 1 71 ? -10.765 -2.602 -6.942 1.00 98.12 71 THR A C 1
ATOM 567 O O . THR A 1 71 ? -10.211 -1.809 -6.181 1.00 98.12 71 THR A O 1
ATOM 570 N N . ILE A 1 72 ? -10.185 -3.049 -8.057 1.00 97.75 72 ILE A N 1
ATOM 571 C CA . ILE A 1 72 ? -8.868 -2.613 -8.535 1.00 97.75 72 ILE A CA 1
ATOM 572 C C . ILE A 1 72 ? -8.962 -2.101 -9.975 1.00 97.75 72 ILE A C 1
ATOM 574 O O . ILE A 1 72 ? -9.821 -2.532 -10.744 1.00 97.75 72 ILE A O 1
ATOM 578 N N . SER A 1 73 ? -8.057 -1.202 -10.356 1.00 97.75 73 SER A N 1
ATOM 579 C CA . SER A 1 73 ? -7.892 -0.727 -11.733 1.00 97.75 73 SER A CA 1
ATOM 580 C C . SER A 1 73 ? -6.407 -0.671 -12.105 1.00 97.75 73 SER A C 1
ATOM 582 O O . SER A 1 73 ? -5.551 -0.463 -11.245 1.00 97.75 73 SER A O 1
ATOM 584 N N . GLY A 1 74 ? -6.089 -0.894 -13.384 1.00 95.50 74 GLY A N 1
ATOM 585 C CA . GLY A 1 74 ? -4.714 -0.916 -13.892 1.00 95.50 74 GLY A CA 1
ATOM 586 C C . GLY A 1 74 ? -4.528 -1.860 -15.094 1.00 95.50 74 GLY A C 1
ATOM 587 O O . GLY A 1 74 ? -5.523 -2.232 -15.721 1.00 95.50 74 GLY A O 1
ATOM 588 N N . PRO A 1 75 ? -3.278 -2.270 -15.406 1.00 95.44 75 PRO A N 1
ATOM 589 C CA . PRO A 1 75 ? -2.044 -1.865 -14.728 1.00 95.44 75 PRO A CA 1
ATOM 590 C C . PRO A 1 75 ? -1.619 -0.431 -15.083 1.00 95.44 75 PRO A C 1
ATOM 592 O O . PRO A 1 75 ? -1.857 0.050 -16.188 1.00 95.44 75 PRO A O 1
ATOM 595 N N . TYR A 1 76 ? -0.943 0.221 -14.139 1.00 97.12 76 TYR A N 1
ATOM 596 C CA . TYR A 1 76 ? -0.212 1.476 -14.333 1.00 97.12 76 TYR A CA 1
ATOM 597 C C . TYR A 1 76 ? 1.257 1.242 -13.956 1.00 97.12 76 TYR A C 1
ATOM 599 O O . TYR A 1 76 ? 1.540 0.360 -13.144 1.00 97.12 76 TYR A O 1
ATOM 607 N N . GLY A 1 77 ? 2.194 2.017 -14.502 1.00 96.38 77 GLY A N 1
ATOM 608 C CA . GLY A 1 77 ? 3.597 1.902 -14.108 1.00 96.38 77 GLY A CA 1
ATOM 609 C C . GLY A 1 77 ? 4.543 2.771 -14.925 1.00 96.38 77 GLY A C 1
ATOM 610 O O . GLY A 1 77 ? 4.322 2.999 -16.110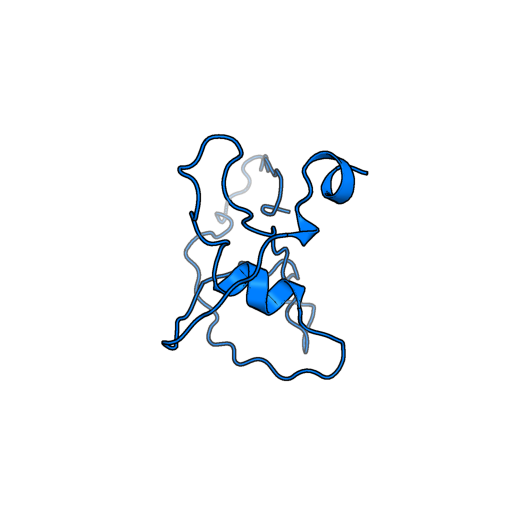 1.00 96.38 77 GLY A O 1
ATOM 611 N N . GLU A 1 78 ? 5.606 3.224 -14.265 1.00 96.81 78 GLU A N 1
ATOM 612 C CA . GLU A 1 78 ? 6.708 3.993 -14.862 1.00 96.81 78 GLU A CA 1
ATOM 613 C C . GLU A 1 78 ? 8.090 3.447 -14.438 1.00 96.81 78 GLU A C 1
ATOM 615 O O . GLU A 1 78 ? 9.122 3.929 -14.896 1.00 96.81 78 GLU A O 1
ATOM 620 N N . PHE A 1 79 ? 8.126 2.424 -13.572 1.00 96.81 79 PHE A N 1
ATOM 621 C CA . PHE A 1 79 ? 9.349 1.806 -13.053 1.00 96.81 79 PHE A CA 1
ATOM 622 C C . PHE A 1 79 ? 9.599 0.466 -13.753 1.00 96.81 79 PHE A C 1
ATOM 624 O O . PHE A 1 79 ? 9.059 -0.566 -13.354 1.00 96.81 79 PHE A O 1
ATOM 631 N N . PHE A 1 80 ? 10.392 0.500 -14.824 1.00 96.94 80 PHE A N 1
ATOM 632 C CA . PHE A 1 80 ? 10.699 -0.661 -15.661 1.00 96.94 80 PHE A CA 1
ATOM 633 C C . PHE A 1 80 ? 12.196 -0.967 -15.666 1.00 96.94 80 PHE A C 1
ATOM 635 O O . PHE A 1 80 ? 13.027 -0.081 -15.470 1.00 96.94 80 PHE A O 1
ATOM 642 N N . ILE A 1 81 ? 12.534 -2.232 -15.919 1.00 96.88 81 ILE A N 1
ATOM 643 C CA . ILE A 1 81 ? 13.919 -2.659 -16.132 1.00 96.88 81 ILE A CA 1
ATOM 644 C C . ILE A 1 81 ? 14.416 -2.046 -17.447 1.00 96.88 81 ILE A C 1
ATOM 646 O O . ILE A 1 81 ? 13.720 -2.102 -18.461 1.00 96.88 81 ILE A O 1
ATOM 650 N N . ALA A 1 82 ? 15.609 -1.453 -17.424 1.00 97.06 82 ALA A N 1
ATOM 651 C CA . ALA A 1 82 ? 16.261 -0.968 -18.634 1.00 97.06 82 ALA A CA 1
ATOM 652 C C . ALA A 1 82 ? 16.770 -2.145 -19.480 1.00 97.06 82 ALA A C 1
ATOM 654 O O . ALA A 1 82 ? 17.343 -3.091 -18.943 1.00 97.06 82 ALA A O 1
ATOM 655 N N . ASP A 1 83 ? 16.600 -2.062 -20.800 1.00 97.69 83 ASP A N 1
ATOM 656 C CA . ASP A 1 83 ? 17.060 -3.086 -21.745 1.00 97.69 83 ASP A CA 1
ATOM 657 C C . ASP A 1 83 ? 18.562 -2.923 -22.033 1.00 97.69 83 ASP A C 1
ATOM 659 O O . ASP A 1 83 ? 18.970 -2.279 -23.002 1.00 97.69 83 ASP A O 1
ATOM 663 N N . THR A 1 84 ? 19.394 -3.402 -21.104 1.00 98.06 84 THR A N 1
ATOM 664 C CA . THR A 1 84 ? 20.862 -3.331 -21.175 1.00 98.06 84 THR A CA 1
ATOM 665 C C . THR A 1 84 ? 21.508 -4.536 -20.489 1.00 98.06 84 THR A C 1
ATOM 667 O O . THR A 1 84 ? 20.928 -5.094 -19.562 1.00 98.06 84 THR A O 1
ATOM 670 N N . ASP A 1 85 ? 22.755 -4.847 -20.848 1.00 97.94 85 ASP A N 1
ATOM 671 C CA . ASP A 1 85 ? 23.571 -5.886 -20.191 1.00 97.94 85 ASP A CA 1
ATOM 672 C C . ASP A 1 85 ? 24.328 -5.383 -18.943 1.00 97.94 85 ASP A C 1
ATOM 674 O O . ASP A 1 85 ? 25.256 -6.035 -18.458 1.00 97.94 85 ASP A O 1
ATOM 678 N N . ALA A 1 86 ? 24.000 -4.188 -18.443 1.00 98.44 86 ALA A N 1
ATOM 679 C CA . ALA A 1 86 ? 24.654 -3.637 -17.262 1.00 98.44 86 ALA A CA 1
ATOM 680 C C . ALA A 1 86 ? 24.348 -4.478 -16.009 1.00 98.44 86 ALA A C 1
ATOM 682 O O . ALA A 1 86 ? 23.276 -5.072 -15.880 1.00 98.44 86 ALA A O 1
ATOM 683 N N . GLU A 1 87 ? 25.275 -4.490 -15.047 1.00 98.31 87 GLU A N 1
ATOM 684 C CA . GLU A 1 87 ? 25.022 -5.093 -13.736 1.00 98.31 87 GLU A CA 1
ATOM 685 C C . GLU A 1 87 ? 23.834 -4.395 -13.053 1.00 98.31 87 GLU A C 1
ATOM 687 O O . GLU A 1 87 ? 23.809 -3.170 -12.912 1.00 98.31 87 GLU A O 1
ATOM 692 N N . MET A 1 88 ? 22.847 -5.182 -12.619 1.00 98.25 88 MET A N 1
ATOM 693 C CA . MET A 1 88 ? 21.649 -4.680 -11.948 1.00 98.25 88 MET A CA 1
ATOM 694 C C . MET A 1 88 ? 21.753 -4.901 -10.440 1.00 98.25 88 MET A C 1
ATOM 696 O O . MET A 1 88 ? 21.799 -6.037 -9.969 1.00 98.25 88 MET A O 1
ATOM 700 N N . ILE A 1 89 ? 21.734 -3.808 -9.677 1.00 97.94 89 ILE A N 1
ATOM 701 C CA . ILE A 1 89 ? 21.738 -3.836 -8.211 1.00 97.94 89 ILE A CA 1
ATOM 702 C C . ILE A 1 89 ? 20.378 -3.350 -7.709 1.00 97.94 89 ILE A C 1
ATOM 704 O O . ILE A 1 89 ? 20.026 -2.182 -7.872 1.00 97.94 89 ILE A O 1
ATOM 708 N N . TYR A 1 90 ? 19.624 -4.242 -7.068 1.00 97.25 90 TYR A N 1
ATOM 709 C CA . TYR A 1 90 ? 18.325 -3.931 -6.469 1.00 97.25 90 TYR A CA 1
ATOM 710 C C . TYR A 1 90 ? 18.480 -3.677 -4.968 1.00 97.25 90 TYR A C 1
ATOM 712 O O . TYR A 1 90 ? 19.096 -4.467 -4.255 1.00 97.25 90 TYR A O 1
ATOM 720 N N . ILE A 1 91 ? 17.900 -2.582 -4.477 1.00 97.62 91 ILE A N 1
ATOM 721 C CA . ILE A 1 91 ? 17.931 -2.205 -3.059 1.00 97.62 91 ILE A CA 1
ATOM 722 C C . ILE A 1 91 ? 16.486 -2.074 -2.580 1.00 97.62 91 ILE A C 1
ATOM 724 O O . ILE A 1 91 ? 15.797 -1.116 -2.927 1.00 97.62 91 ILE A O 1
ATOM 728 N N . GLY A 1 92 ? 16.027 -3.053 -1.799 1.00 96.50 92 GLY A N 1
ATOM 729 C CA . GLY A 1 92 ? 14.662 -3.123 -1.275 1.00 96.50 92 GLY A CA 1
ATOM 730 C C . GLY A 1 92 ? 14.594 -2.911 0.237 1.00 96.50 92 GLY A C 1
ATOM 731 O O . GLY A 1 92 ? 15.530 -3.225 0.972 1.00 96.50 92 GLY A O 1
ATOM 732 N N . GLY A 1 93 ? 13.460 -2.396 0.714 1.00 97.06 93 GLY A N 1
ATOM 733 C CA . GLY A 1 93 ? 13.190 -2.228 2.140 1.00 97.06 93 GLY A CA 1
ATOM 734 C C . GLY A 1 93 ? 11.707 -1.998 2.428 1.00 97.06 93 GLY A C 1
ATOM 735 O O . GLY A 1 93 ? 11.012 -1.293 1.695 1.00 97.06 93 GLY A O 1
ATOM 736 N N . GLY A 1 94 ? 11.209 -2.582 3.519 1.00 97.00 94 GLY A N 1
ATOM 737 C CA . GLY A 1 94 ? 9.800 -2.471 3.901 1.00 97.00 94 GLY A CA 1
ATOM 738 C C . GLY A 1 94 ? 8.865 -3.056 2.838 1.00 97.00 94 GLY A C 1
ATOM 739 O O . GLY A 1 94 ? 9.042 -4.191 2.421 1.00 97.00 94 GLY A O 1
ATOM 740 N N . ALA A 1 95 ? 7.870 -2.275 2.407 1.00 96.44 95 ALA A N 1
ATOM 741 C CA . ALA A 1 95 ? 6.913 -2.688 1.376 1.00 96.44 95 ALA A CA 1
ATOM 742 C C . ALA A 1 95 ? 7.477 -2.641 -0.058 1.00 96.44 95 ALA A C 1
ATOM 744 O O . ALA A 1 95 ? 6.759 -2.975 -0.990 1.00 96.44 95 ALA A O 1
ATOM 745 N N . GLY A 1 96 ? 8.735 -2.224 -0.245 1.00 91.00 96 GLY A N 1
ATOM 746 C CA . GLY A 1 96 ? 9.417 -2.267 -1.543 1.00 91.00 96 GLY A CA 1
ATOM 747 C C . GLY A 1 96 ? 9.978 -3.646 -1.905 1.00 91.00 96 GLY A C 1
ATOM 748 O O . GLY A 1 96 ? 10.954 -3.697 -2.648 1.00 91.00 96 GLY A O 1
ATOM 749 N N . MET A 1 97 ? 9.442 -4.717 -1.308 1.00 87.88 97 MET A N 1
ATOM 750 C CA . MET A 1 97 ? 9.793 -6.105 -1.618 1.00 87.88 97 MET A CA 1
ATOM 751 C C . MET A 1 97 ? 8.945 -6.644 -2.759 1.00 87.88 97 MET A C 1
ATOM 753 O O . MET A 1 97 ? 7.739 -6.303 -2.779 1.00 87.88 97 MET A O 1
#

Secondary structure (DSSP, 8-state):
-HHHHTTGGG------S-------B-S-TTSTT---B-----PPPTTSPTTPPP-HHHHHHHH--TT---------------SS-SPP-----TT--

InterPro domains:
  IPR008333 Flavoprotein pyridine nucleotide cytochrome reductase-like, FAD-binding domain [PF00970] (16-79)
  IPR017927 FAD-binding domain, ferredoxin reductase-type [PS51384] (1-82)
  IPR017938 Riboflavin synthase-like beta-barrel [SSF63380] (12-81)

pLDDT: mean 96.81, std 1.89, range [87.88, 98.56]